Protein AF-A0A3B9GY21-F1 (afdb_monomer_lite)

Radius of gyration: 18.06 Å; chains: 1; bounding box: 38×43×42 Å

Secondary structure (DSSP, 8-state):
------SS-SS-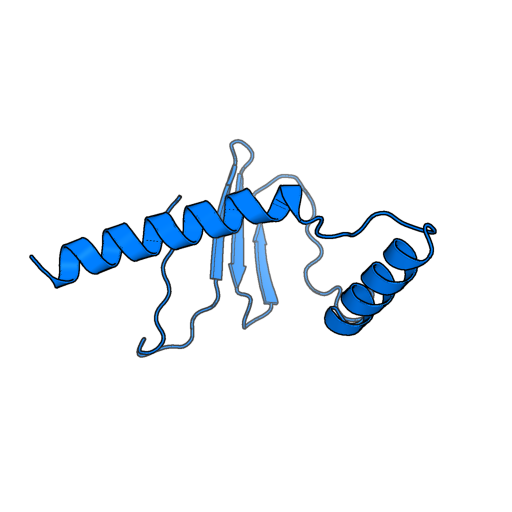--EEEEEETTEEEEEETTTTEEEE-SSS------TTTSPPHHHHHHHHHHHHHTTSS--SS-HHHHHHHHHHHHHHHHHHHHHH--

Foldseek 3Di:
DDDDDDPPDPDDFDKDWDQDPQWIWIAGPVVQDIDTNHPDDDDRPCVVVDDDPVVVQVVLVVCCVVVNHPRPCDPVNCVVVVVVVVVVVVVVVVVVVD

pLDDT: mean 90.37, std 7.68, range [59.25, 98.0]

Sequence (98 aa):
ARLTASRAAPERQRSMHVVYPSGEISIDFLTRKVKNSTPYEIKVDIAAELPDPLGAADEGFYAACLGLARSPVPAHGTVGAVAMAEAAEADILAKIDA

Organism: NCBI:txid81029

Structure (mmCIF, N/CA/C/O backbone):
data_AF-A0A3B9GY21-F1
#
_entry.id   AF-A0A3B9GY21-F1
#
loop_
_atom_site.group_PDB
_atom_site.id
_atom_site.type_symbol
_atom_site.label_atom_id
_atom_site.label_alt_id
_atom_site.label_comp_id
_atom_site.label_asym_id
_atom_site.label_entity_id
_atom_site.label_seq_id
_atom_site.pdbx_PDB_ins_code
_atom_site.Cartn_x
_atom_site.Cartn_y
_atom_site.Cartn_z
_atom_site.occupancy
_atom_site.B_iso_or_equiv
_atom_site.auth_seq_id
_atom_site.auth_comp_id
_atom_site.auth_asym_id
_atom_site.auth_atom_id
_atom_site.pdbx_PDB_model_num
ATOM 1 N N . ALA A 1 1 ? -14.668 5.798 0.405 1.00 80.12 1 ALA A N 1
ATOM 2 C CA . ALA A 1 1 ? -13.821 4.955 1.278 1.00 80.12 1 ALA A CA 1
ATOM 3 C C . ALA A 1 1 ? -13.660 5.650 2.626 1.00 80.12 1 ALA A C 1
ATOM 5 O O . ALA A 1 1 ? -13.708 6.873 2.651 1.00 80.12 1 ALA A O 1
ATOM 6 N N . ARG A 1 2 ? -13.499 4.909 3.730 1.00 89.62 2 ARG A N 1
ATOM 7 C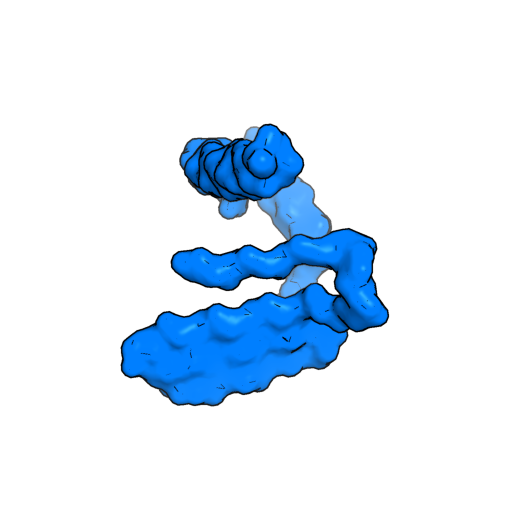 CA . ARG A 1 2 ? -13.227 5.491 5.055 1.00 89.62 2 ARG A CA 1
ATOM 8 C C . ARG A 1 2 ? -11.764 5.247 5.409 1.00 89.62 2 ARG A C 1
ATOM 10 O O . ARG A 1 2 ? -11.337 4.098 5.427 1.00 89.62 2 ARG A O 1
ATOM 17 N N . LEU A 1 3 ? -11.029 6.317 5.690 1.00 91.69 3 LEU A N 1
ATOM 18 C CA . LEU A 1 3 ? -9.635 6.273 6.122 1.00 91.69 3 LEU A CA 1
ATOM 19 C C . LEU A 1 3 ? -9.537 6.889 7.515 1.00 91.69 3 LEU A C 1
ATOM 21 O O . LEU A 1 3 ? -10.176 7.899 7.799 1.00 91.69 3 LEU A O 1
ATOM 25 N N . THR A 1 4 ? -8.757 6.263 8.388 1.00 92.69 4 THR A N 1
ATOM 26 C CA . THR A 1 4 ? -8.512 6.745 9.749 1.00 92.69 4 THR A CA 1
ATOM 27 C C . THR A 1 4 ? -7.029 6.633 10.046 1.00 92.69 4 THR A C 1
ATOM 29 O O . THR A 1 4 ? -6.447 5.563 9.871 1.00 92.69 4 THR A O 1
ATOM 32 N N . ALA A 1 5 ? -6.435 7.720 10.523 1.00 93.56 5 ALA A N 1
ATOM 33 C CA . ALA A 1 5 ? -5.056 7.759 10.980 1.00 93.56 5 ALA A CA 1
ATOM 34 C C . ALA A 1 5 ? -4.990 8.561 12.280 1.00 93.56 5 ALA A C 1
ATOM 36 O O . ALA A 1 5 ? -5.687 9.560 12.440 1.00 93.56 5 ALA A O 1
ATOM 37 N N . SER A 1 6 ? -4.162 8.114 13.218 1.00 93.94 6 SER A N 1
ATOM 38 C CA . SER A 1 6 ? -3.901 8.848 14.450 1.00 93.94 6 SER A CA 1
ATOM 39 C C . SER A 1 6 ? -2.491 8.556 14.933 1.00 93.94 6 SER A C 1
ATOM 41 O O . SER A 1 6 ? -2.064 7.404 14.975 1.00 93.94 6 SER A O 1
ATOM 43 N N . ARG A 1 7 ? -1.783 9.615 15.329 1.00 94.56 7 ARG A N 1
ATOM 44 C CA . ARG A 1 7 ? -0.479 9.526 16.003 1.00 94.56 7 ARG A CA 1
ATOM 45 C C . ARG A 1 7 ? -0.591 9.369 17.525 1.00 94.56 7 ARG A C 1
ATOM 47 O O . ARG A 1 7 ? 0.421 9.162 18.177 1.00 94.56 7 ARG A O 1
ATOM 54 N N . ALA A 1 8 ? -1.798 9.516 18.076 1.00 95.56 8 ALA A N 1
ATOM 55 C CA . ALA A 1 8 ? -2.077 9.546 19.514 1.00 95.56 8 ALA A CA 1
ATOM 56 C C . ALA A 1 8 ? -3.171 8.539 19.916 1.00 95.56 8 ALA A C 1
ATOM 58 O O . ALA A 1 8 ? -3.834 8.705 20.936 1.00 95.56 8 ALA A O 1
ATOM 59 N N . ALA A 1 9 ? -3.405 7.515 19.089 1.00 96.06 9 ALA A N 1
ATOM 60 C CA . ALA A 1 9 ? -4.296 6.420 19.448 1.00 96.06 9 ALA A CA 1
ATOM 61 C C . ALA A 1 9 ? -3.714 5.635 20.642 1.00 96.06 9 ALA A C 1
ATOM 63 O O . ALA A 1 9 ? -2.493 5.476 20.714 1.00 96.06 9 ALA A O 1
ATOM 64 N N . PRO A 1 10 ? -4.561 5.122 21.554 1.00 95.81 10 PRO A N 1
ATOM 65 C CA . PRO A 1 10 ? -4.103 4.359 22.719 1.00 95.81 10 PRO A CA 1
ATOM 66 C C . PRO A 1 10 ? -3.438 3.035 22.325 1.00 95.81 10 PRO A C 1
ATOM 68 O O . PRO A 1 10 ? -2.578 2.532 23.041 1.00 95.81 10 PRO A O 1
ATOM 71 N N . GLU A 1 11 ? -3.816 2.486 21.171 1.00 95.31 11 GLU A N 1
ATOM 72 C CA . GLU A 1 11 ? -3.304 1.226 20.654 1.00 95.31 11 GLU A CA 1
ATOM 73 C C . GLU A 1 11 ? -2.728 1.404 19.252 1.00 95.31 11 GLU A C 1
ATOM 75 O O . GLU A 1 11 ? -3.194 2.212 18.442 1.00 95.31 11 GLU A O 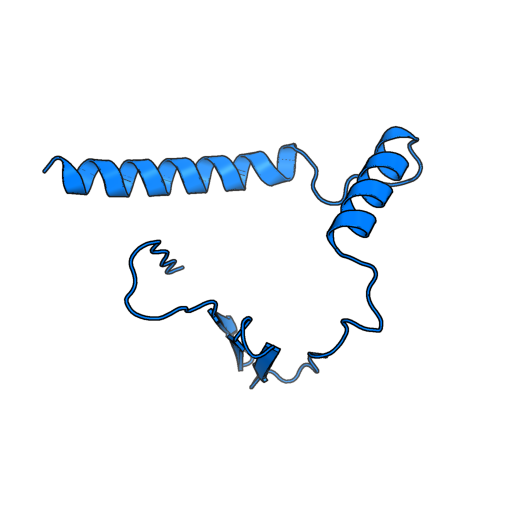1
ATOM 80 N N . ARG A 1 12 ? -1.700 0.608 18.949 1.00 95.44 12 ARG A N 1
ATOM 81 C CA . ARG A 1 12 ? -1.086 0.586 17.625 1.00 95.44 12 ARG A CA 1
ATOM 82 C C . ARG A 1 12 ? -1.935 -0.268 16.692 1.00 95.44 12 ARG A C 1
ATOM 84 O O . ARG A 1 12 ? -2.030 -1.476 16.876 1.00 95.44 12 ARG A O 1
ATOM 91 N N . GLN A 1 13 ? -2.464 0.347 15.640 1.00 95.00 13 GLN A N 1
ATOM 92 C CA . GLN A 1 13 ? -3.261 -0.341 14.629 1.00 95.00 13 GLN A CA 1
ATOM 93 C C . GLN A 1 13 ? -2.762 -0.005 13.223 1.00 95.00 13 GLN A C 1
ATOM 95 O O . GLN A 1 13 ? -2.635 1.160 12.850 1.00 95.00 13 GLN A O 1
ATOM 100 N N . ARG A 1 14 ? -2.499 -1.042 12.421 1.00 96.62 14 ARG A N 1
ATOM 101 C CA . ARG A 1 14 ? -2.269 -0.923 10.978 1.00 96.62 14 ARG A CA 1
ATOM 102 C C . ARG A 1 14 ? -3.051 -2.035 10.295 1.00 96.62 14 ARG A C 1
ATOM 104 O O . ARG A 1 14 ? -2.556 -3.147 10.149 1.00 96.62 14 ARG A O 1
ATOM 111 N N . SER A 1 15 ? -4.287 -1.736 9.919 1.00 96.06 15 SER A N 1
ATOM 112 C CA . SER A 1 15 ? -5.199 -2.695 9.297 1.00 96.06 15 SER A CA 1
ATOM 113 C C . SER A 1 15 ? -5.893 -2.093 8.087 1.00 96.06 15 SER A C 1
ATOM 115 O O . SER A 1 15 ? -6.106 -0.884 8.029 1.00 96.06 15 SER A O 1
ATOM 117 N N . MET A 1 16 ? -6.285 -2.943 7.147 1.00 96.81 16 MET A N 1
ATOM 118 C CA . MET A 1 16 ? -7.094 -2.561 5.995 1.00 96.81 16 MET A CA 1
ATOM 119 C C . MET A 1 16 ? -8.211 -3.579 5.804 1.00 96.81 16 MET A C 1
ATOM 121 O O . MET A 1 16 ? -7.995 -4.775 5.986 1.00 96.81 16 MET A O 1
ATOM 125 N N . HIS A 1 17 ? -9.393 -3.100 5.434 1.00 97.12 17 HIS A N 1
ATOM 126 C CA . HIS A 1 17 ? -10.532 -3.935 5.086 1.00 97.12 17 HIS A CA 1
ATOM 127 C C . HIS A 1 17 ? -11.085 -3.480 3.737 1.00 97.12 17 HIS A C 1
ATOM 129 O O . HIS A 1 17 ? -11.339 -2.288 3.544 1.00 97.12 17 HIS A O 1
ATOM 135 N N . VAL A 1 18 ? -11.223 -4.419 2.807 1.00 96.38 18 VAL A N 1
ATOM 136 C CA . VAL A 1 18 ? -11.661 -4.168 1.435 1.00 96.38 18 VAL A CA 1
ATOM 137 C C . VAL A 1 18 ? -12.794 -5.127 1.097 1.00 96.38 18 VAL A C 1
ATOM 139 O O . VAL A 1 18 ? -12.663 -6.334 1.286 1.00 96.38 18 VAL A O 1
ATOM 142 N N . VAL A 1 19 ? -13.893 -4.579 0.586 1.00 96.75 19 VAL A N 1
ATOM 143 C CA . VAL A 1 19 ? -15.093 -5.327 0.198 1.00 96.75 19 VAL A CA 1
ATOM 144 C C . VAL A 1 19 ? -15.200 -5.327 -1.322 1.00 96.75 19 VAL A C 1
ATOM 146 O O . VAL A 1 19 ? -15.205 -4.265 -1.947 1.00 96.75 19 VAL A O 1
ATOM 149 N N . TYR A 1 20 ? -15.306 -6.516 -1.905 1.00 95.50 20 TYR A N 1
ATOM 150 C CA . TYR A 1 20 ? -15.559 -6.752 -3.322 1.00 95.50 20 TYR A CA 1
ATOM 151 C C . TYR A 1 20 ? -16.904 -7.468 -3.498 1.00 95.50 20 TYR A C 1
ATOM 153 O O . TYR A 1 20 ? -17.358 -8.158 -2.585 1.00 95.50 20 TYR A O 1
ATOM 161 N N . PRO A 1 21 ? -17.523 -7.413 -4.692 1.00 97.25 21 PRO A N 1
ATOM 162 C CA . PRO A 1 21 ? -18.701 -8.233 -4.988 1.00 97.25 21 PRO A CA 1
ATOM 163 C C . PRO A 1 21 ? -18.469 -9.742 -4.800 1.00 97.25 21 PRO A C 1
ATOM 165 O O . PRO A 1 21 ? -19.410 -10.484 -4.547 1.00 97.25 21 PRO A O 1
ATOM 168 N N . SER A 1 22 ? -17.220 -10.198 -4.933 1.00 96.94 22 SER A N 1
ATOM 169 C CA . SER A 1 22 ? -16.810 -11.599 -4.804 1.00 96.94 22 SER A CA 1
ATOM 170 C C . SER A 1 22 ? -16.406 -12.016 -3.386 1.00 96.94 22 SER A C 1
ATOM 172 O O . SER A 1 22 ? -16.073 -13.181 -3.186 1.00 96.94 22 SER A O 1
ATOM 174 N N . GLY A 1 23 ? -16.393 -11.096 -2.419 1.00 97.62 23 GLY A N 1
ATOM 175 C CA . GLY A 1 23 ? -15.968 -11.366 -1.047 1.00 97.62 23 GLY A CA 1
ATOM 176 C C . GLY A 1 23 ? -15.147 -10.230 -0.446 1.00 97.62 23 GLY A C 1
ATOM 177 O O . GLY A 1 23 ? -15.009 -9.150 -1.013 1.00 97.62 23 GLY A O 1
ATOM 178 N N . GLU A 1 24 ? -14.572 -10.482 0.718 1.00 98.00 24 GLU A N 1
ATOM 179 C CA . GLU A 1 24 ? -13.922 -9.474 1.548 1.00 98.00 24 GLU A CA 1
ATOM 180 C C . GLU A 1 24 ? -12.498 -9.888 1.905 1.00 98.00 24 GLU A C 1
ATOM 182 O O . GLU A 1 24 ? -12.195 -11.068 2.109 1.00 98.00 24 GLU A O 1
ATOM 187 N N . ILE A 1 25 ? -11.623 -8.890 2.015 1.00 97.44 25 ILE A N 1
ATOM 188 C CA . ILE A 1 25 ? -10.235 -9.053 2.433 1.00 97.44 25 ILE A CA 1
ATOM 189 C C . ILE A 1 25 ? -9.986 -8.150 3.637 1.00 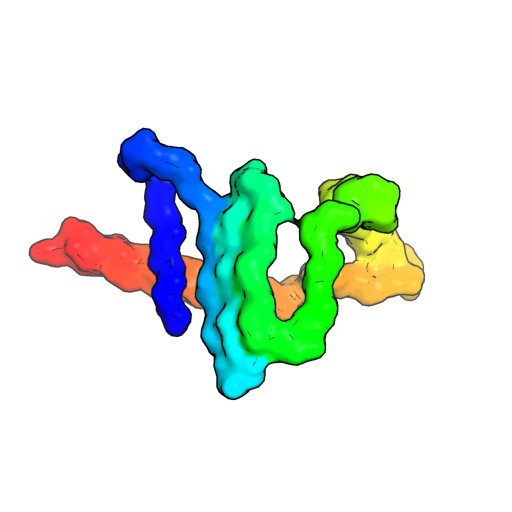97.44 25 ILE A C 1
ATOM 191 O O . ILE A 1 25 ? -10.150 -6.933 3.563 1.00 97.44 25 ILE A O 1
ATOM 195 N N . SER A 1 26 ? -9.535 -8.742 4.738 1.00 96.94 26 SER A N 1
ATOM 196 C CA . SER A 1 26 ? -9.082 -8.024 5.931 1.00 96.94 26 SER A CA 1
ATOM 197 C C . SER A 1 26 ? -7.615 -8.329 6.182 1.00 96.94 26 SER A C 1
ATOM 199 O O . SER A 1 26 ? -7.250 -9.492 6.347 1.00 96.94 26 SER A O 1
ATOM 201 N N . ILE A 1 27 ? -6.785 -7.292 6.242 1.00 94.75 27 ILE A N 1
ATOM 202 C CA . ILE A 1 27 ? -5.341 -7.384 6.459 1.00 94.75 27 ILE A CA 1
ATOM 203 C C . ILE A 1 27 ? -4.993 -6.725 7.789 1.00 94.75 27 ILE A C 1
ATOM 205 O O . ILE A 1 27 ? -5.342 -5.567 8.022 1.00 94.75 27 ILE A O 1
ATOM 209 N N . ASP A 1 28 ? -4.263 -7.444 8.633 1.00 93.44 28 ASP A N 1
ATOM 210 C CA . ASP A 1 28 ? -3.517 -6.892 9.759 1.00 93.44 28 ASP A CA 1
ATOM 211 C C . ASP A 1 28 ? -2.035 -6.850 9.375 1.00 93.44 28 ASP A C 1
ATOM 213 O O . ASP A 1 28 ? -1.368 -7.882 9.273 1.00 93.44 28 ASP A O 1
ATOM 217 N N . PHE A 1 29 ? -1.515 -5.646 9.144 1.00 90.00 29 PHE A N 1
ATOM 218 C CA . PHE A 1 29 ? -0.128 -5.445 8.732 1.00 90.00 29 PHE A CA 1
ATOM 219 C C . PHE A 1 29 ? 0.868 -5.595 9.886 1.00 90.00 29 PHE A C 1
ATOM 221 O O . PHE A 1 29 ? 2.065 -5.722 9.631 1.00 90.00 29 PHE A O 1
ATOM 228 N N . LEU A 1 30 ? 0.412 -5.554 11.142 1.00 88.88 30 LEU A N 1
ATOM 229 C CA . LEU A 1 30 ? 1.279 -5.754 12.303 1.00 88.88 30 LEU A CA 1
ATOM 230 C C . LEU A 1 30 ? 1.557 -7.238 12.508 1.00 88.88 30 LEU A C 1
ATOM 232 O O . LEU A 1 30 ? 2.711 -7.627 12.674 1.00 88.88 30 LEU A O 1
ATOM 236 N N . THR A 1 31 ? 0.508 -8.059 12.456 1.00 89.56 31 THR A N 1
ATOM 237 C CA . THR A 1 31 ? 0.633 -9.516 12.611 1.00 89.56 31 THR A CA 1
ATOM 238 C C . THR A 1 31 ? 0.851 -10.252 11.293 1.00 89.56 31 THR A C 1
ATOM 240 O O . THR A 1 31 ? 1.063 -11.463 11.313 1.00 89.56 31 THR A O 1
ATOM 243 N N . ARG A 1 32 ? 0.812 -9.536 10.160 1.00 86.56 32 ARG A N 1
ATOM 244 C CA . ARG A 1 32 ? 0.869 -10.096 8.800 1.00 86.56 32 ARG A CA 1
ATOM 245 C C . ARG A 1 32 ? -0.170 -11.203 8.613 1.00 86.56 32 ARG A C 1
ATOM 247 O O . ARG A 1 32 ? 0.127 -12.261 8.077 1.00 86.56 32 ARG A O 1
ATOM 254 N N . LYS A 1 33 ? -1.392 -10.982 9.099 1.00 89.62 33 LYS A N 1
ATOM 255 C CA . LYS A 1 33 ? -2.508 -11.923 8.937 1.00 89.62 33 LYS A CA 1
ATOM 256 C C . LYS A 1 33 ? -3.495 -11.384 7.918 1.00 89.62 33 LYS A C 1
ATOM 258 O O . LYS A 1 33 ? -3.828 -10.201 7.938 1.00 89.62 33 LYS A O 1
ATOM 263 N N . VAL A 1 34 ? -3.999 -12.272 7.067 1.00 93.69 34 VAL A N 1
ATOM 264 C CA . VAL A 1 34 ? -5.048 -11.964 6.093 1.00 93.69 34 VAL A CA 1
ATOM 265 C C . VAL A 1 34 ? -6.231 -12.890 6.337 1.00 93.69 34 VAL A C 1
ATOM 267 O O . VAL A 1 34 ? -6.065 -14.101 6.461 1.00 93.69 34 VAL A O 1
ATOM 270 N N . LYS A 1 35 ? -7.432 -12.318 6.408 1.00 95.56 35 LYS A N 1
ATOM 271 C CA . LYS A 1 35 ? -8.694 -13.053 6.280 1.00 95.56 35 LYS A CA 1
ATOM 272 C C . LYS A 1 35 ? -9.249 -12.756 4.895 1.00 95.56 35 LYS A C 1
ATOM 274 O O . LYS A 1 35 ? -9.397 -11.587 4.551 1.00 95.56 35 LYS A O 1
ATOM 279 N N . ASN A 1 36 ? -9.524 -13.797 4.123 1.00 96.88 36 ASN A N 1
ATOM 280 C CA . ASN A 1 36 ? -9.951 -13.684 2.737 1.00 96.88 36 ASN A CA 1
ATOM 281 C C . ASN A 1 36 ? -11.162 -14.590 2.502 1.00 96.88 36 ASN A C 1
ATOM 283 O O . ASN A 1 36 ? -11.052 -15.802 2.679 1.00 96.88 36 ASN A O 1
ATOM 287 N N . SER A 1 37 ? -12.299 -14.002 2.136 1.00 97.19 37 SER A N 1
ATOM 288 C CA . SER A 1 37 ? -13.499 -14.740 1.716 1.00 97.19 37 SER A CA 1
ATOM 289 C C . SER A 1 37 ? -13.717 -14.723 0.202 1.00 97.19 37 SER A C 1
ATOM 291 O O . SER A 1 37 ? -14.698 -15.284 -0.278 1.00 97.19 37 SER A O 1
ATOM 293 N N . THR A 1 38 ? -12.813 -14.096 -0.556 1.00 96.75 38 THR A N 1
ATOM 294 C CA . THR A 1 38 ? -12.836 -14.121 -2.024 1.00 96.75 38 THR A CA 1
ATOM 295 C C . THR A 1 38 ? -12.406 -15.500 -2.552 1.00 96.75 38 THR A C 1
ATOM 297 O O . THR A 1 38 ? -11.708 -16.234 -1.848 1.00 96.75 38 THR A O 1
ATOM 300 N N . PRO A 1 39 ? -12.756 -15.869 -3.800 1.00 96.62 39 PRO A N 1
ATOM 301 C CA . PRO A 1 39 ? -12.341 -17.145 -4.394 1.00 96.62 39 PRO A CA 1
ATOM 302 C C . PRO A 1 39 ? -10.860 -17.183 -4.813 1.00 96.62 39 PRO A C 1
ATOM 304 O O . PRO A 1 39 ? -10.411 -18.180 -5.375 1.00 96.62 39 PRO A O 1
ATOM 307 N N . TYR A 1 40 ? -10.109 -16.102 -4.599 1.00 93.88 40 TYR A N 1
ATOM 308 C CA . TYR A 1 40 ? -8.728 -15.970 -5.053 1.00 93.88 40 TYR A CA 1
ATOM 309 C C . TYR A 1 40 ? -7.750 -16.318 -3.938 1.00 93.88 40 TYR A C 1
ATOM 311 O O . TYR A 1 40 ? -7.943 -15.925 -2.792 1.00 93.88 40 TYR A O 1
ATOM 319 N N . GLU A 1 41 ? -6.669 -17.017 -4.268 1.00 91.50 41 GLU A N 1
ATOM 320 C CA . GLU A 1 41 ? -5.605 -17.316 -3.312 1.00 91.50 41 GLU A CA 1
ATOM 321 C C . GLU A 1 41 ? -4.762 -16.062 -3.023 1.00 91.50 41 GLU A C 1
ATOM 323 O O . GLU A 1 41 ? -4.354 -15.349 -3.941 1.00 91.50 41 GLU A O 1
ATOM 328 N N . ILE A 1 42 ? -4.478 -15.799 -1.743 1.00 87.69 42 ILE A N 1
ATOM 329 C CA . ILE A 1 42 ? -3.595 -14.708 -1.311 1.00 87.69 42 ILE A CA 1
ATOM 330 C C . ILE A 1 42 ? -2.422 -15.308 -0.545 1.00 87.69 42 ILE A C 1
ATOM 332 O O . ILE A 1 42 ? -2.608 -15.913 0.512 1.00 87.69 42 ILE A O 1
ATOM 336 N N . LYS A 1 43 ? -1.207 -15.083 -1.049 1.00 84.25 43 LYS A N 1
ATOM 337 C CA . LYS A 1 43 ? 0.033 -15.427 -0.349 1.00 84.25 43 LYS A CA 1
ATOM 338 C C . LYS A 1 43 ? 0.392 -14.315 0.631 1.00 84.25 43 LYS A C 1
ATOM 340 O O . LYS A 1 43 ? 0.522 -13.159 0.238 1.00 84.25 43 LYS A O 1
ATOM 345 N N . VAL A 1 44 ? 0.517 -14.666 1.908 1.00 75.19 44 VAL A N 1
ATOM 346 C CA . VAL A 1 44 ? 0.659 -13.689 3.000 1.00 75.19 44 VAL A CA 1
ATOM 347 C C 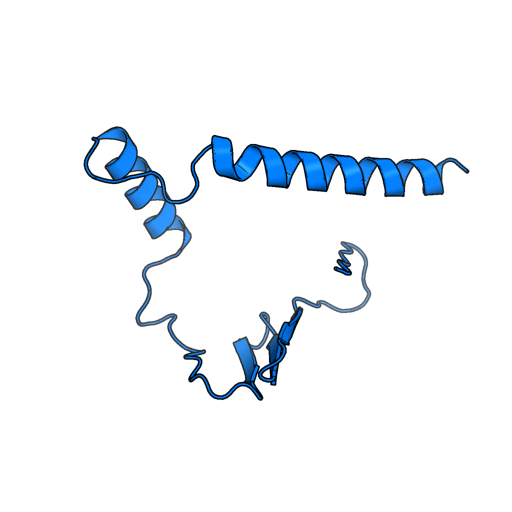. VAL A 1 44 ? 2.104 -13.553 3.478 1.00 75.19 44 VAL A C 1
ATOM 349 O O . VAL A 1 44 ? 2.559 -12.439 3.730 1.00 75.19 44 VAL A O 1
ATOM 352 N N . ASP A 1 45 ? 2.836 -14.665 3.571 1.00 73.81 45 ASP A N 1
ATOM 353 C CA . ASP A 1 45 ? 4.256 -14.657 3.915 1.00 73.81 45 ASP A CA 1
ATOM 354 C C . ASP A 1 45 ? 5.103 -14.834 2.658 1.00 73.81 45 ASP A C 1
ATOM 356 O O . ASP A 1 45 ? 5.413 -15.939 2.232 1.00 73.81 45 ASP A O 1
ATOM 360 N N . ILE A 1 46 ? 5.412 -13.703 2.035 1.00 73.06 46 ILE A N 1
ATOM 361 C CA . ILE A 1 46 ? 6.249 -13.616 0.833 1.00 73.06 46 ILE A CA 1
ATOM 362 C C . ILE A 1 46 ? 7.536 -12.842 1.115 1.00 73.06 46 ILE A C 1
ATOM 364 O O . ILE A 1 46 ? 8.266 -12.501 0.195 1.00 73.06 46 ILE A O 1
ATOM 368 N N . ALA A 1 47 ? 7.829 -12.541 2.383 1.00 71.19 47 ALA A N 1
ATOM 369 C CA . ALA A 1 47 ? 8.975 -11.710 2.745 1.00 71.19 47 ALA A CA 1
ATOM 370 C C . ALA A 1 47 ? 10.319 -12.376 2.405 1.00 71.19 47 ALA A C 1
ATOM 372 O O . ALA A 1 47 ? 11.288 -11.675 2.151 1.00 71.19 47 ALA A O 1
ATOM 373 N N . ALA A 1 48 ? 10.373 -13.712 2.389 1.00 75.75 48 ALA A N 1
ATOM 374 C CA . ALA A 1 48 ? 11.546 -14.466 1.941 1.00 75.75 48 ALA A CA 1
ATOM 375 C C . ALA A 1 48 ? 11.648 -14.577 0.406 1.00 75.75 48 ALA A C 1
ATOM 377 O O . ALA A 1 48 ? 12.718 -14.873 -0.115 1.00 75.75 48 ALA A O 1
ATOM 378 N N . GLU A 1 49 ? 10.538 -14.365 -0.308 1.00 78.94 49 GLU A N 1
ATOM 379 C CA . GLU A 1 49 ? 10.444 -14.474 -1.771 1.00 78.94 49 GLU A CA 1
ATOM 380 C C . GLU A 1 49 ? 10.548 -13.108 -2.467 1.00 78.94 49 GLU A C 1
ATOM 382 O O . GLU A 1 49 ? 10.900 -13.035 -3.644 1.00 78.94 49 GLU A O 1
ATOM 387 N N . LEU A 1 50 ? 10.237 -12.022 -1.754 1.00 72.56 50 LEU A N 1
ATOM 388 C CA . LEU A 1 50 ? 10.300 -10.659 -2.258 1.00 72.56 50 LEU A CA 1
ATOM 389 C C . LEU A 1 50 ? 11.615 -9.968 -1.873 1.00 72.56 50 LEU A C 1
ATOM 391 O O . LEU A 1 50 ? 12.093 -10.134 -0.750 1.00 72.56 50 LEU A O 1
ATOM 395 N N . PRO A 1 51 ? 12.172 -9.135 -2.770 1.00 75.56 51 PRO A N 1
ATOM 396 C CA . PRO A 1 51 ? 13.299 -8.274 -2.436 1.00 75.56 51 PRO A CA 1
ATOM 397 C C . PRO A 1 51 ? 12.913 -7.247 -1.361 1.00 75.56 51 PRO A C 1
ATOM 399 O O . PRO A 1 51 ? 11.738 -6.898 -1.209 1.00 75.56 51 PRO A O 1
ATOM 402 N N . ASP A 1 52 ? 13.917 -6.737 -0.640 1.00 86.50 52 ASP A N 1
ATOM 403 C CA . ASP A 1 52 ? 13.739 -5.616 0.288 1.00 86.50 52 ASP A CA 1
ATOM 404 C C . ASP A 1 52 ? 12.991 -4.468 -0.415 1.00 86.50 52 ASP A C 1
ATOM 406 O O . ASP A 1 52 ? 13.414 -4.047 -1.493 1.00 86.50 52 ASP A O 1
ATOM 410 N N . PRO A 1 53 ? 11.873 -3.966 0.139 1.00 84.12 53 PRO A N 1
ATOM 411 C CA . PRO A 1 53 ? 11.012 -3.039 -0.584 1.00 84.12 53 PRO A CA 1
ATOM 412 C C . PRO A 1 53 ? 11.676 -1.688 -0.860 1.00 84.12 53 PRO A C 1
ATOM 414 O O . PRO A 1 53 ? 11.334 -1.059 -1.859 1.00 84.12 53 PRO A O 1
ATOM 417 N N . LEU A 1 54 ? 12.603 -1.238 -0.004 1.00 89.12 54 LEU A N 1
ATOM 418 C CA . LEU A 1 54 ? 13.339 0.001 -0.249 1.00 89.12 54 LEU A CA 1
ATOM 419 C C . LEU A 1 54 ? 14.390 -0.218 -1.339 1.00 89.12 54 LEU A C 1
ATOM 421 O O . LEU A 1 54 ? 14.382 0.501 -2.333 1.00 89.12 54 LEU A O 1
ATOM 425 N N . GLY A 1 55 ? 15.202 -1.269 -1.221 1.00 90.69 55 GLY A N 1
ATOM 426 C CA . GLY A 1 55 ? 16.172 -1.639 -2.251 1.00 90.69 55 GLY A CA 1
ATOM 427 C C . GLY A 1 55 ? 15.518 -1.877 -3.615 1.00 90.69 55 GLY A C 1
ATOM 428 O O . GLY A 1 55 ? 16.005 -1.391 -4.628 1.00 90.69 55 GLY A O 1
ATOM 429 N N . ALA A 1 56 ? 14.362 -2.544 -3.661 1.00 89.56 56 ALA A N 1
ATOM 430 C CA . ALA A 1 56 ? 13.606 -2.746 -4.896 1.00 89.56 56 ALA A CA 1
ATOM 431 C C . ALA A 1 56 ? 13.093 -1.428 -5.504 1.00 89.56 56 ALA A C 1
ATOM 433 O O . ALA A 1 56 ? 13.035 -1.297 -6.729 1.00 89.56 56 ALA A O 1
ATOM 434 N N . ALA A 1 57 ? 12.717 -0.455 -4.668 1.00 90.38 57 ALA A N 1
ATOM 435 C CA . ALA A 1 57 ? 12.314 0.868 -5.132 1.00 90.38 57 ALA A CA 1
ATOM 436 C C . ALA A 1 57 ? 13.506 1.650 -5.706 1.00 90.38 57 ALA A C 1
ATOM 438 O O . ALA A 1 57 ? 13.371 2.242 -6.780 1.00 90.38 57 ALA A O 1
ATOM 439 N N . ASP A 1 58 ? 14.662 1.600 -5.041 1.00 93.81 58 ASP A N 1
ATOM 440 C CA . ASP A 1 58 ? 15.895 2.262 -5.479 1.00 93.81 58 ASP A CA 1
ATOM 441 C C . ASP A 1 58 ? 16.399 1.681 -6.809 1.00 93.81 58 ASP A C 1
ATOM 443 O O . ASP A 1 58 ? 16.622 2.419 -7.771 1.00 93.81 58 ASP A O 1
ATOM 447 N N . GLU A 1 59 ? 16.475 0.354 -6.921 1.00 93.44 59 GLU A N 1
ATOM 448 C CA . GLU A 1 59 ? 16.854 -0.324 -8.167 1.00 93.44 59 GLU A CA 1
ATOM 449 C C . GLU A 1 59 ? 15.858 -0.037 -9.301 1.00 93.44 59 GLU A C 1
ATOM 451 O O . GLU A 1 59 ? 16.246 0.220 -10.445 1.00 93.44 59 GLU A O 1
ATOM 456 N N . GLY A 1 60 ? 14.557 -0.008 -8.987 1.00 92.94 60 GLY A N 1
ATOM 457 C CA . GLY A 1 60 ? 13.516 0.382 -9.937 1.00 92.94 60 GLY A CA 1
ATOM 458 C C . GLY A 1 60 ? 13.681 1.821 -10.436 1.00 92.94 60 GLY A C 1
ATOM 459 O O . GLY A 1 60 ? 13.452 2.100 -11.617 1.00 92.94 60 GLY A O 1
ATOM 460 N N . PHE A 1 61 ? 14.116 2.731 -9.564 1.00 92.69 61 PHE A N 1
ATOM 461 C CA . PHE A 1 61 ? 14.436 4.106 -9.930 1.00 92.69 61 PHE A CA 1
ATOM 462 C C . PHE A 1 61 ? 15.669 4.174 -10.843 1.00 92.69 61 PHE A C 1
ATOM 464 O O . PHE A 1 61 ? 15.598 4.800 -11.905 1.00 92.69 61 PHE A O 1
ATOM 471 N N . TYR A 1 62 ? 16.762 3.483 -10.506 1.00 95.38 62 TYR A N 1
ATOM 472 C CA . TYR A 1 62 ? 17.972 3.458 -11.338 1.00 95.38 62 TYR A CA 1
ATOM 473 C C . TYR A 1 62 ? 17.707 2.879 -12.729 1.00 95.38 62 TYR A C 1
ATOM 475 O O . TYR A 1 62 ? 18.091 3.482 -13.736 1.00 95.38 62 TYR A O 1
ATOM 483 N N . ALA A 1 63 ? 16.987 1.758 -12.807 1.00 96.12 63 ALA A N 1
ATOM 484 C CA . ALA A 1 63 ? 16.597 1.155 -14.076 1.00 96.12 63 ALA A CA 1
ATOM 485 C C . ALA A 1 63 ? 15.751 2.114 -14.930 1.00 96.12 63 ALA A C 1
ATOM 487 O O . ALA A 1 63 ? 15.931 2.176 -16.148 1.00 96.12 63 ALA A O 1
ATOM 488 N N . ALA A 1 64 ? 14.866 2.900 -14.307 1.00 95.31 64 ALA A N 1
ATOM 489 C CA . ALA A 1 64 ? 14.087 3.915 -15.007 1.00 95.31 64 ALA A CA 1
ATOM 490 C C . ALA A 1 64 ? 14.956 5.065 -15.540 1.00 95.31 64 ALA A C 1
ATOM 492 O O . ALA A 1 64 ? 14.789 5.467 -16.693 1.00 95.31 64 ALA A O 1
ATOM 493 N N . CYS A 1 65 ? 15.918 5.555 -14.754 1.00 95.25 65 CYS A N 1
ATOM 494 C CA . CYS A 1 65 ? 16.870 6.582 -15.193 1.00 95.25 65 CYS A CA 1
ATOM 495 C C . CYS A 1 65 ? 17.744 6.119 -16.366 1.00 95.25 65 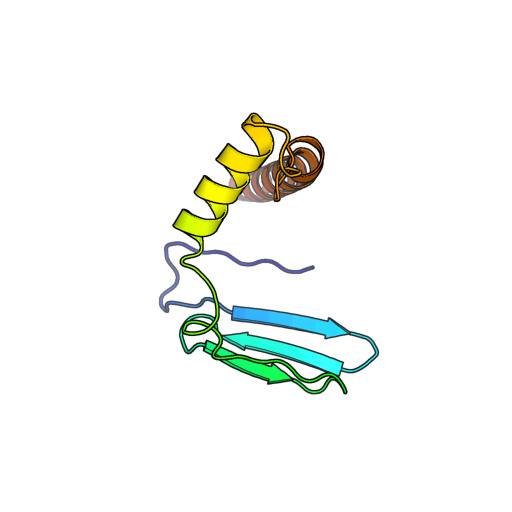CYS A C 1
ATOM 497 O O . CYS A 1 65 ? 18.052 6.912 -17.253 1.00 95.25 65 CYS A O 1
ATOM 499 N N . LEU A 1 66 ? 18.112 4.837 -16.390 1.00 97.56 66 LEU A N 1
ATOM 500 C CA . LEU A 1 66 ? 18.880 4.227 -17.477 1.00 97.56 66 LEU A CA 1
ATOM 501 C C . LEU A 1 66 ? 18.024 3.879 -18.710 1.00 97.56 66 LEU A C 1
ATOM 503 O O . LEU A 1 66 ? 18.559 3.394 -19.704 1.00 97.56 66 LEU A O 1
ATOM 507 N N . GLY A 1 67 ? 16.704 4.093 -18.662 1.00 96.31 67 GLY A N 1
ATOM 508 C CA . GLY A 1 67 ? 15.781 3.724 -19.742 1.00 96.31 67 GLY A CA 1
ATOM 509 C C . GLY A 1 67 ? 15.548 2.215 -19.882 1.00 96.31 67 GLY A C 1
ATOM 510 O O . GLY A 1 67 ? 14.981 1.773 -20.879 1.00 96.31 67 GLY A O 1
ATOM 511 N N . LEU A 1 68 ? 15.972 1.423 -18.895 1.00 97.12 68 LEU A N 1
ATOM 512 C CA . LEU A 1 68 ? 15.845 -0.037 -18.875 1.00 97.12 68 LEU A CA 1
ATOM 513 C C . LEU A 1 68 ? 14.463 -0.497 -18.394 1.00 97.12 68 LEU A C 1
ATOM 515 O O . LEU A 1 68 ? 14.028 -1.600 -18.720 1.00 97.12 68 LEU A O 1
ATOM 519 N N . ALA A 1 69 ? 13.766 0.341 -17.627 1.00 94.75 69 ALA A N 1
ATOM 520 C CA . ALA A 1 69 ? 12.432 0.062 -17.112 1.00 94.75 69 ALA A CA 1
ATOM 521 C C . ALA A 1 69 ? 11.573 1.333 -17.054 1.00 94.75 69 ALA A C 1
ATOM 523 O O . ALA A 1 69 ? 12.053 2.452 -17.221 1.00 94.75 69 ALA A O 1
ATOM 524 N N . ARG A 1 70 ? 10.272 1.171 -16.799 1.00 91.50 70 ARG A N 1
ATOM 525 C CA . ARG A 1 70 ? 9.408 2.290 -16.398 1.00 91.50 70 ARG A CA 1
ATOM 526 C C . ARG A 1 70 ? 9.506 2.477 -14.889 1.00 91.50 70 ARG A C 1
ATOM 528 O O . ARG A 1 70 ? 9.607 1.491 -14.167 1.00 91.50 70 ARG A O 1
ATOM 535 N N . SER A 1 71 ? 9.408 3.724 -14.422 1.00 88.75 71 SER A N 1
ATOM 536 C CA . SER A 1 71 ? 9.298 3.985 -12.984 1.00 88.75 71 SER A CA 1
ATOM 537 C C . SER A 1 71 ? 8.080 3.242 -12.414 1.00 88.75 71 SER A C 1
ATOM 539 O O . SER A 1 71 ? 6.992 3.362 -12.991 1.00 88.75 71 SER A O 1
ATOM 541 N N . PRO A 1 72 ? 8.232 2.504 -11.298 1.00 83.75 72 PRO A N 1
ATOM 542 C CA . PRO A 1 72 ? 7.122 1.800 -10.657 1.00 83.75 72 PRO A CA 1
ATOM 543 C C . PRO A 1 72 ? 6.072 2.766 -10.091 1.00 83.75 72 PRO A C 1
ATOM 545 O O . PRO A 1 72 ? 4.907 2.402 -9.952 1.00 83.75 72 PRO A O 1
ATOM 548 N N . VAL A 1 73 ? 6.472 4.006 -9.796 1.00 87.81 73 VAL A N 1
ATOM 549 C CA . VAL A 1 73 ? 5.610 5.064 -9.260 1.00 87.81 73 VAL A CA 1
ATOM 550 C C . VAL A 1 73 ? 5.885 6.354 -10.048 1.00 87.81 73 VAL A C 1
ATOM 552 O O . VAL A 1 73 ? 6.677 7.199 -9.626 1.00 87.81 73 VAL A O 1
ATOM 555 N N . PRO A 1 74 ? 5.304 6.511 -11.251 1.00 86.12 74 PRO A N 1
ATOM 556 C CA . PRO A 1 74 ? 5.555 7.683 -12.078 1.00 86.12 74 PRO A CA 1
ATOM 557 C C . PRO A 1 74 ? 4.801 8.913 -11.549 1.00 86.12 74 PRO A C 1
ATOM 559 O O . PRO A 1 74 ? 3.672 8.805 -11.073 1.00 86.12 74 PRO A O 1
ATOM 562 N N . ALA A 1 75 ? 5.392 10.103 -11.702 1.00 82.69 75 ALA A N 1
ATOM 563 C CA . ALA A 1 75 ? 4.870 11.350 -11.128 1.00 82.69 75 ALA A CA 1
ATOM 564 C C . ALA A 1 75 ? 3.412 11.664 -11.520 1.00 82.69 75 ALA A C 1
ATOM 566 O O . ALA A 1 75 ? 2.609 12.062 -10.685 1.00 82.69 75 ALA A O 1
ATOM 567 N N . HIS A 1 76 ? 3.024 11.430 -12.777 1.00 79.00 76 HIS A N 1
ATOM 568 C CA . HIS A 1 76 ? 1.642 11.661 -13.215 1.00 79.00 76 HIS A CA 1
ATOM 569 C C . HIS A 1 76 ? 0.624 10.762 -12.487 1.00 79.00 76 HIS A C 1
ATOM 571 O O . HIS A 1 76 ? -0.531 11.149 -12.343 1.00 79.00 76 HIS A O 1
ATOM 577 N N . GLY A 1 77 ? 1.047 9.588 -12.002 1.00 74.62 77 GLY A N 1
ATOM 578 C CA . GLY A 1 77 ? 0.217 8.696 -11.192 1.00 74.62 77 GLY A CA 1
ATOM 579 C C . GLY A 1 77 ? 0.118 9.118 -9.722 1.00 74.62 77 GLY A C 1
ATOM 580 O O . GLY A 1 77 ? -0.846 8.749 -9.054 1.00 74.62 77 GLY A O 1
ATOM 581 N N . THR A 1 78 ? 1.068 9.909 -9.210 1.00 85.31 78 THR A N 1
ATOM 582 C CA . THR A 1 78 ? 1.100 10.328 -7.797 1.00 85.31 78 THR A CA 1
ATOM 583 C C . THR A 1 78 ? 0.456 11.679 -7.535 1.00 85.31 78 THR A C 1
ATOM 585 O O . THR A 1 78 ? -0.048 11.884 -6.433 1.00 85.31 78 THR A O 1
ATOM 588 N N . VAL A 1 79 ? 0.391 12.572 -8.529 1.00 91.56 79 VAL A N 1
ATOM 589 C CA . VAL A 1 79 ? -0.275 13.884 -8.393 1.00 91.56 79 VAL A CA 1
ATOM 590 C C . VAL A 1 79 ? -1.711 13.735 -7.879 1.00 91.56 79 VAL A C 1
ATOM 592 O O . VAL A 1 79 ? -2.119 14.460 -6.977 1.00 91.56 79 VAL A O 1
ATOM 595 N N . GLY A 1 80 ? -2.461 12.748 -8.380 1.00 90.06 80 GLY A N 1
ATOM 596 C CA . GLY A 1 80 ? -3.822 12.486 -7.904 1.00 90.06 80 GLY A CA 1
ATOM 597 C C . GLY A 1 80 ? -3.880 12.046 -6.437 1.00 90.06 80 GLY A C 1
ATOM 598 O O . GLY A 1 80 ? -4.791 12.439 -5.714 1.00 90.06 80 GLY A O 1
ATOM 599 N N . ALA A 1 81 ? -2.896 11.271 -5.972 1.00 89.75 81 ALA A N 1
ATOM 600 C CA . ALA A 1 81 ? -2.822 10.851 -4.574 1.00 89.75 81 ALA A CA 1
ATOM 601 C C . ALA A 1 81 ? -2.507 12.031 -3.641 1.00 89.75 81 ALA A C 1
ATOM 603 O O . ALA A 1 81 ? -3.135 12.149 -2.591 1.00 89.75 81 ALA A O 1
ATOM 604 N N . VAL A 1 82 ? -1.590 12.918 -4.047 1.00 94.00 82 VAL A N 1
ATOM 605 C CA . VAL A 1 82 ? -1.268 14.148 -3.304 1.00 94.00 82 VAL A CA 1
ATOM 606 C C . VAL A 1 82 ? -2.488 15.060 -3.220 1.00 94.00 82 VAL A C 1
ATOM 608 O O . VAL A 1 82 ? -2.881 15.431 -2.121 1.00 94.00 82 VAL A O 1
ATOM 611 N N . ALA A 1 83 ? -3.162 15.319 -4.343 1.00 93.94 83 ALA A N 1
ATOM 612 C CA . ALA A 1 83 ? -4.359 16.159 -4.361 1.00 93.94 83 ALA A CA 1
ATOM 613 C C . ALA A 1 83 ? -5.480 15.617 -3.450 1.00 93.94 83 ALA A C 1
ATOM 615 O O . ALA A 1 83 ? -6.155 16.381 -2.764 1.00 93.94 83 ALA A O 1
ATOM 616 N N . MET A 1 84 ? -5.674 14.291 -3.397 1.00 92.75 84 MET A N 1
ATOM 617 C CA . MET A 1 84 ? -6.630 13.680 -2.463 1.00 92.75 84 MET A CA 1
ATOM 618 C C . MET A 1 84 ? -6.207 13.839 -0.997 1.00 92.75 84 MET A C 1
ATOM 620 O O . MET A 1 84 ? -7.070 14.019 -0.138 1.00 92.75 84 MET A O 1
ATOM 624 N N . ALA A 1 85 ? -4.907 13.758 -0.701 1.00 93.38 85 ALA A N 1
ATOM 625 C CA . ALA A 1 85 ? -4.388 13.955 0.649 1.00 93.38 85 ALA A CA 1
ATOM 626 C C . ALA A 1 85 ? -4.562 15.410 1.110 1.00 93.38 85 ALA A C 1
ATOM 628 O O . ALA A 1 85 ? -5.081 15.634 2.201 1.00 93.38 85 ALA A O 1
ATOM 629 N N . GLU A 1 86 ? -4.224 16.378 0.255 1.00 95.81 86 GLU A N 1
ATOM 630 C CA . GLU A 1 86 ? -4.422 17.812 0.512 1.00 95.81 86 GLU A CA 1
ATOM 631 C C . GLU A 1 86 ? -5.904 18.143 0.737 1.00 95.81 86 GLU A C 1
ATOM 633 O O . GLU A 1 86 ? -6.251 18.858 1.676 1.00 95.81 86 GLU A O 1
ATOM 638 N N . ALA A 1 87 ? -6.806 17.572 -0.071 1.00 94.56 87 ALA A N 1
ATOM 639 C CA . ALA A 1 87 ? -8.245 17.754 0.109 1.00 94.56 87 ALA A CA 1
ATOM 640 C C . ALA A 1 87 ? -8.749 17.182 1.448 1.00 94.56 87 ALA A C 1
ATOM 642 O O . ALA A 1 87 ? -9.582 17.803 2.109 1.00 94.56 87 ALA A O 1
ATOM 643 N N . ALA A 1 88 ? -8.242 16.015 1.862 1.00 93.00 88 ALA A N 1
ATOM 644 C CA . ALA A 1 88 ? -8.582 15.423 3.153 1.00 93.00 88 ALA A CA 1
ATOM 645 C C . ALA A 1 88 ? -8.050 16.261 4.327 1.00 93.00 88 ALA A C 1
ATOM 647 O O . ALA A 1 88 ? -8.744 16.415 5.329 1.00 93.00 88 ALA A O 1
ATOM 648 N N . GLU A 1 89 ? -6.844 16.817 4.208 1.00 94.25 89 GLU A N 1
ATOM 649 C CA . GLU A 1 89 ? -6.268 17.710 5.215 1.00 94.25 89 GLU A CA 1
ATOM 650 C C . GLU A 1 89 ? -7.079 19.005 5.351 1.00 94.25 89 GLU A C 1
ATOM 652 O O . GLU A 1 89 ? -7.456 19.374 6.464 1.00 94.25 89 GLU A O 1
ATOM 657 N N . ALA A 1 90 ? -7.426 19.645 4.230 1.00 95.44 90 ALA A N 1
ATOM 658 C CA . ALA A 1 90 ? -8.234 20.862 4.219 1.00 95.44 90 ALA A CA 1
ATOM 659 C C . ALA A 1 90 ? -9.615 20.660 4.874 1.00 95.44 90 ALA A C 1
ATOM 661 O O . ALA A 1 90 ? -10.048 21.491 5.672 1.00 95.44 90 ALA A O 1
ATOM 662 N N . ASP A 1 91 ? -10.288 19.539 4.586 1.00 94.00 91 ASP A N 1
ATOM 663 C CA . ASP A 1 91 ? -11.581 19.188 5.192 1.00 94.00 91 ASP A CA 1
ATOM 664 C C . ASP A 1 91 ? -11.481 18.951 6.710 1.00 94.00 91 ASP A C 1
ATOM 666 O O . ASP A 1 91 ? -12.403 19.287 7.454 1.00 94.00 91 ASP A O 1
ATOM 670 N N . ILE A 1 92 ? -10.369 18.393 7.199 1.00 91.19 92 ILE A N 1
ATOM 671 C CA . ILE A 1 92 ? -10.143 18.222 8.641 1.00 91.19 92 ILE A CA 1
ATOM 672 C C . ILE A 1 92 ? -9.830 19.562 9.316 1.00 91.19 92 ILE A C 1
ATOM 674 O O . ILE A 1 92 ? -10.401 19.838 10.370 1.00 91.19 92 ILE A O 1
ATOM 678 N N . LEU A 1 93 ? -8.976 20.400 8.721 1.00 93.00 93 LEU A N 1
ATOM 679 C CA . LEU A 1 93 ? -8.627 21.720 9.265 1.00 93.00 93 LEU A CA 1
ATOM 680 C C . LEU A 1 93 ? -9.859 22.622 9.399 1.00 93.00 93 LEU A C 1
ATOM 682 O O . LEU A 1 93 ? -10.094 23.179 10.469 1.00 93.00 93 LEU A O 1
ATOM 686 N N . ALA A 1 94 ? -10.718 22.661 8.376 1.00 93.81 94 ALA A N 1
ATOM 687 C CA . ALA A 1 94 ? -11.956 23.441 8.407 1.00 93.81 94 ALA A CA 1
ATOM 688 C C . ALA A 1 94 ? -12.914 23.045 9.550 1.00 93.81 94 ALA A C 1
ATOM 690 O O . ALA A 1 94 ? -13.734 23.855 9.969 1.00 93.81 94 ALA A O 1
ATOM 691 N N . LYS A 1 95 ? -12.826 21.807 10.059 1.00 91.69 95 LYS A N 1
ATOM 692 C CA . LYS A 1 95 ? -13.638 21.314 11.188 1.00 91.69 95 LYS A CA 1
ATOM 693 C C . LYS A 1 95 ? -13.031 21.619 12.554 1.00 91.69 95 LYS A C 1
ATOM 695 O O . LYS A 1 95 ? -13.738 21.507 13.547 1.00 91.69 95 LYS A O 1
ATOM 700 N N . ILE A 1 96 ? -11.734 21.920 12.615 1.00 84.38 96 ILE A N 1
ATOM 701 C CA . ILE A 1 96 ? -11.046 22.320 13.851 1.00 84.38 96 ILE A CA 1
ATOM 702 C C . ILE A 1 96 ? -11.273 23.813 14.120 1.00 84.38 96 ILE A C 1
ATOM 704 O O . ILE A 1 96 ? -11.366 24.209 15.278 1.00 84.38 96 ILE A O 1
ATOM 708 N N . ASP A 1 97 ? -11.393 24.614 13.058 1.00 68.12 97 ASP A N 1
ATOM 709 C CA . ASP A 1 97 ? -11.571 26.070 13.131 1.00 68.12 97 ASP A CA 1
ATOM 710 C C . ASP A 1 97 ? -13.043 26.527 13.285 1.00 68.12 97 ASP A C 1
ATOM 712 O O . ASP A 1 97 ? -13.301 27.729 13.375 1.00 68.12 97 ASP A O 1
ATOM 716 N N . ALA A 1 98 ? -14.003 25.593 13.299 1.00 59.25 98 ALA A N 1
ATOM 717 C CA . ALA A 1 98 ? -15.447 25.839 13.429 1.00 59.25 98 ALA A CA 1
ATOM 718 C C . ALA A 1 98 ? -15.953 25.604 14.861 1.00 59.25 98 ALA A C 1
ATOM 720 O O . ALA A 1 98 ? -16.825 26.388 15.304 1.00 59.25 98 ALA A O 1
#